Protein AF-A0A0S9BYV1-F1 (afdb_monomer_lite)

Foldseek 3Di:
DDAPQVLQPLSVVLVVQLPVLCVVLVPPPDCSVVCSVVPRVVVSVCQVPDCPHSCVVCVPPHDDHPPPPPPPPDPDDDDDPDPPD

Structure (mmCIF, N/CA/C/O backbone):
data_AF-A0A0S9BYV1-F1
#
_entry.id   AF-A0A0S9BYV1-F1
#
loop_
_atom_site.group_PDB
_atom_site.id
_atom_site.type_symbol
_atom_site.label_atom_id
_atom_site.label_alt_id
_atom_site.label_comp_id
_atom_site.label_asym_id
_atom_site.label_entity_id
_atom_site.label_seq_id
_atom_site.pdbx_PDB_ins_code
_atom_site.Cartn_x
_atom_site.Cartn_y
_atom_site.Cartn_z
_atom_site.occupancy
_atom_site.B_iso_or_equiv
_atom_site.auth_seq_id
_atom_site.auth_comp_id
_atom_site.auth_asym_id
_atom_site.auth_atom_id
_atom_site.pdbx_PDB_model_num
ATOM 1 N N . MET A 1 1 ? 20.738 -1.816 -9.101 1.00 50.94 1 MET A N 1
ATOM 2 C CA . MET A 1 1 ? 19.896 -0.600 -9.055 1.00 50.94 1 MET A CA 1
ATOM 3 C C . MET A 1 1 ? 18.456 -1.089 -9.001 1.00 50.94 1 MET A C 1
ATOM 5 O O . MET A 1 1 ? 18.067 -1.808 -9.911 1.00 50.94 1 MET A O 1
ATOM 9 N N . GLY A 1 2 ? 17.745 -0.878 -7.889 1.00 58.28 2 GLY A N 1
ATOM 10 C CA . GLY A 1 2 ? 16.374 -1.381 -7.727 1.00 58.28 2 GLY A CA 1
ATOM 11 C C . GLY A 1 2 ? 15.388 -0.695 -8.684 1.00 58.28 2 GLY A C 1
ATOM 12 O O . GLY A 1 2 ? 15.745 0.317 -9.291 1.00 58.28 2 GLY A O 1
ATOM 13 N N . PRO A 1 3 ? 14.165 -1.227 -8.843 1.00 66.12 3 PRO A N 1
ATOM 14 C CA . PRO A 1 3 ? 13.145 -0.585 -9.663 1.00 66.12 3 PRO A CA 1
ATOM 15 C C . PRO A 1 3 ? 12.812 0.807 -9.103 1.00 66.12 3 PRO A C 1
ATOM 17 O O . PRO A 1 3 ? 12.500 0.963 -7.922 1.00 66.12 3 PRO A O 1
ATOM 20 N N . GLU A 1 4 ? 12.869 1.829 -9.957 1.00 80.75 4 GLU A N 1
ATOM 21 C CA . GLU A 1 4 ? 12.410 3.184 -9.639 1.00 80.75 4 GLU A CA 1
ATOM 22 C C . GLU A 1 4 ? 10.878 3.198 -9.679 1.00 80.75 4 GLU A C 1
ATOM 24 O O . GLU A 1 4 ? 10.274 3.638 -10.653 1.00 80.75 4 GLU A O 1
ATOM 29 N N . TRP A 1 5 ? 10.238 2.653 -8.640 1.00 79.25 5 TRP A N 1
ATOM 30 C CA . TRP A 1 5 ? 8.796 2.373 -8.636 1.00 79.25 5 TRP A CA 1
ATOM 31 C C . TRP A 1 5 ? 7.933 3.586 -9.016 1.00 79.25 5 TRP A C 1
ATOM 33 O O . TRP A 1 5 ? 6.947 3.443 -9.733 1.00 79.25 5 TRP A O 1
ATOM 43 N N . TYR A 1 6 ? 8.354 4.785 -8.614 1.00 80.19 6 TYR A N 1
ATOM 44 C CA . TYR A 1 6 ? 7.679 6.055 -8.885 1.00 80.19 6 TYR A CA 1
ATOM 45 C C . TYR A 1 6 ? 7.658 6.444 -10.376 1.00 80.19 6 TYR A C 1
ATOM 47 O O . TYR A 1 6 ? 6.892 7.318 -10.770 1.00 80.19 6 TYR A O 1
ATOM 55 N N . LYS A 1 7 ? 8.467 5.794 -11.222 1.00 83.25 7 LYS A N 1
ATOM 56 C CA . LYS A 1 7 ? 8.484 5.993 -12.681 1.00 83.25 7 LYS A CA 1
ATOM 57 C C . LYS A 1 7 ? 7.545 5.049 -13.436 1.00 83.25 7 LYS A C 1
ATOM 59 O O . LYS A 1 7 ? 7.412 5.177 -14.651 1.00 83.25 7 LYS A O 1
ATOM 64 N N . HIS A 1 8 ? 6.871 4.131 -12.742 1.00 86.12 8 HIS A N 1
ATOM 65 C CA . HIS A 1 8 ? 5.862 3.248 -13.323 1.00 86.12 8 HIS A CA 1
ATOM 66 C C . HIS A 1 8 ? 4.457 3.789 -13.020 1.00 86.12 8 HIS A C 1
ATOM 68 O O . HIS A 1 8 ? 4.022 3.693 -11.870 1.00 86.12 8 HIS A O 1
ATOM 74 N N . PRO A 1 9 ? 3.702 4.294 -14.018 1.00 89.69 9 PRO A N 1
ATOM 75 C CA . PRO A 1 9 ? 2.360 4.835 -13.788 1.00 89.69 9 PRO A CA 1
ATOM 76 C C . PRO A 1 9 ? 1.409 3.834 -13.122 1.00 89.69 9 PRO A C 1
ATOM 78 O O . PRO A 1 9 ? 0.650 4.203 -12.230 1.00 89.69 9 PRO A O 1
ATOM 81 N N . GLU A 1 10 ? 1.494 2.552 -13.500 1.00 91.25 10 GLU A N 1
ATOM 82 C CA . GLU A 1 10 ? 0.690 1.498 -12.873 1.00 91.25 10 GLU A CA 1
ATOM 83 C C . GLU A 1 10 ? 1.074 1.267 -11.402 1.00 91.25 10 GLU A C 1
ATOM 85 O O . GLU A 1 10 ? 0.202 1.068 -10.560 1.00 91.25 10 GLU A O 1
ATOM 90 N N . ALA A 1 11 ? 2.364 1.315 -11.058 1.00 92.56 11 ALA A N 1
ATOM 91 C CA . ALA A 1 11 ? 2.771 1.181 -9.664 1.00 92.56 11 ALA A CA 1
ATOM 92 C C . ALA A 1 11 ? 2.285 2.373 -8.834 1.00 92.56 11 ALA A C 1
ATOM 94 O O . ALA A 1 11 ? 1.756 2.185 -7.742 1.00 92.56 11 ALA A O 1
ATOM 95 N N . LEU A 1 12 ? 2.410 3.588 -9.376 1.00 93.19 12 LEU A N 1
ATOM 96 C CA . LEU A 1 12 ? 1.988 4.814 -8.707 1.00 93.19 12 LEU A CA 1
ATOM 97 C C . LEU A 1 12 ? 0.485 4.804 -8.400 1.00 93.19 12 LEU A C 1
ATOM 99 O O . LEU A 1 12 ? 0.102 4.989 -7.246 1.00 93.19 12 LEU A O 1
ATOM 103 N N . ILE A 1 13 ? -0.359 4.499 -9.393 1.00 95.12 13 ILE A N 1
ATOM 104 C CA . ILE A 1 13 ? -1.815 4.466 -9.186 1.00 95.12 13 ILE A CA 1
ATOM 105 C C . ILE A 1 13 ? -2.234 3.355 -8.212 1.00 95.12 13 ILE A C 1
ATOM 107 O O . ILE A 1 13 ? -3.167 3.535 -7.435 1.00 95.12 13 ILE A O 1
ATOM 111 N N . ARG A 1 14 ? -1.528 2.214 -8.193 1.00 95.75 14 ARG A N 1
ATOM 112 C CA . ARG A 1 14 ? -1.786 1.136 -7.224 1.00 95.75 14 ARG A CA 1
ATOM 113 C C . ARG A 1 14 ? -1.406 1.532 -5.804 1.00 95.75 14 ARG A C 1
ATOM 115 O O . ARG A 1 14 ? -2.175 1.263 -4.889 1.00 95.75 14 ARG A O 1
ATOM 122 N N . MET A 1 15 ? -0.266 2.192 -5.617 1.00 95.88 15 MET A N 1
ATOM 123 C CA . MET A 1 15 ? 0.133 2.717 -4.308 1.00 95.88 15 MET A CA 1
ATOM 124 C C . MET A 1 15 ? -0.881 3.749 -3.799 1.00 95.88 15 MET A C 1
ATOM 126 O O . MET A 1 15 ? -1.277 3.707 -2.636 1.00 95.88 15 MET A O 1
ATOM 130 N N . GLU A 1 16 ? -1.376 4.619 -4.679 1.00 96.38 16 GLU A N 1
ATOM 131 C CA . GLU A 1 16 ? -2.432 5.578 -4.345 1.00 96.38 16 GLU A CA 1
ATOM 132 C C . GLU A 1 16 ? -3.760 4.889 -3.980 1.00 96.38 16 GLU A C 1
ATOM 134 O O . GLU A 1 16 ? -4.422 5.290 -3.020 1.00 96.38 16 GLU A O 1
ATOM 139 N N . ALA A 1 17 ? -4.119 3.812 -4.686 1.00 96.75 17 ALA A N 1
ATOM 140 C CA . ALA A 1 17 ? -5.297 2.996 -4.393 1.00 96.75 17 ALA A CA 1
ATOM 141 C C . ALA A 1 17 ? -5.194 2.217 -3.069 1.00 96.75 17 ALA A C 1
ATOM 143 O O . ALA A 1 17 ? -6.222 1.891 -2.484 1.00 96.75 17 ALA A O 1
ATOM 144 N N . ILE A 1 18 ? -3.985 1.946 -2.566 1.00 97.81 18 ILE A N 1
ATOM 145 C CA . ILE A 1 18 ? -3.771 1.401 -1.213 1.00 97.81 18 ILE A CA 1
ATOM 146 C C . ILE A 1 18 ? -3.879 2.516 -0.163 1.00 97.81 18 ILE A C 1
ATOM 148 O O . ILE A 1 18 ? -4.493 2.323 0.890 1.00 97.81 18 ILE A O 1
ATOM 152 N N . TRP A 1 19 ? -3.286 3.678 -0.450 1.00 97.88 19 TRP A N 1
ATOM 153 C CA . TRP A 1 19 ? -3.161 4.794 0.486 1.00 97.88 19 TRP A CA 1
ATOM 154 C C . TRP A 1 19 ? -4.490 5.496 0.783 1.00 97.88 19 TRP A C 1
ATOM 156 O O . TRP A 1 19 ? -4.819 5.730 1.944 1.00 97.88 19 TRP A O 1
ATOM 166 N N . ARG A 1 20 ? -5.289 5.811 -0.243 1.00 97.88 20 ARG A N 1
ATOM 167 C CA . ARG A 1 20 ? -6.551 6.552 -0.055 1.00 97.88 20 ARG A CA 1
ATOM 168 C C . ARG A 1 20 ? -7.545 5.814 0.860 1.00 97.88 20 ARG A C 1
ATOM 170 O O . ARG A 1 20 ? -8.077 6.457 1.764 1.00 97.88 20 ARG A O 1
ATOM 177 N N . PRO A 1 21 ? -7.790 4.497 0.701 1.00 97.75 21 PRO A N 1
ATOM 178 C CA . PRO A 1 21 ? -8.633 3.753 1.632 1.00 97.75 21 PRO A CA 1
ATOM 179 C C . PRO A 1 21 ? -7.998 3.586 3.011 1.00 97.75 21 PRO A C 1
ATOM 181 O O . PRO A 1 21 ? -8.732 3.560 3.991 1.00 97.75 21 PRO A O 1
ATOM 184 N N . TRP A 1 22 ? -6.665 3.497 3.112 1.00 97.75 22 TRP A N 1
ATOM 185 C CA . TRP A 1 22 ? -5.984 3.430 4.409 1.00 97.75 22 TRP A CA 1
ATOM 186 C C . TRP A 1 22 ? -6.285 4.664 5.263 1.00 97.75 22 TRP A C 1
ATOM 188 O O . TRP A 1 22 ? -6.655 4.523 6.425 1.00 97.75 22 TRP A O 1
ATOM 198 N N . GLU A 1 23 ? -6.191 5.862 4.679 1.00 97.88 23 GLU A N 1
ATOM 199 C CA . GLU A 1 23 ? -6.490 7.119 5.379 1.00 97.88 23 GLU A CA 1
ATOM 200 C C . GLU A 1 23 ? -7.902 7.146 5.969 1.00 97.88 23 GLU A C 1
ATOM 202 O O . GLU A 1 23 ? -8.106 7.663 7.065 1.00 97.88 23 GLU A O 1
ATOM 207 N N . HIS A 1 24 ? -8.865 6.550 5.268 1.00 96.75 24 HIS A N 1
ATOM 208 C CA . HIS A 1 24 ? -10.242 6.454 5.735 1.00 96.75 24 HIS A CA 1
ATOM 209 C C . HIS A 1 24 ? -10.432 5.331 6.769 1.00 96.75 24 HIS A C 1
ATOM 211 O O . HIS A 1 24 ? -10.960 5.553 7.854 1.00 96.75 24 HIS A O 1
ATOM 217 N N . LEU A 1 25 ? -9.973 4.119 6.459 1.00 97.94 25 LEU A N 1
ATOM 218 C CA . LEU A 1 25 ? -10.254 2.921 7.252 1.00 97.94 25 LEU A CA 1
ATOM 219 C C . LEU A 1 25 ? -9.398 2.814 8.519 1.00 97.94 25 LEU A C 1
ATOM 221 O O . LEU A 1 25 ? -9.765 2.081 9.434 1.00 97.94 25 LEU A O 1
ATOM 225 N N . ARG A 1 26 ? -8.281 3.547 8.623 1.00 96.19 26 ARG A N 1
ATOM 226 C CA . ARG A 1 26 ? -7.444 3.548 9.838 1.00 96.19 26 ARG A CA 1
ATOM 227 C C . ARG A 1 26 ? -8.137 4.163 11.053 1.00 96.19 26 ARG A C 1
ATOM 229 O O . ARG A 1 26 ? -7.710 3.908 12.175 1.00 96.19 26 ARG A O 1
ATOM 236 N N . THR A 1 27 ? -9.151 5.003 10.842 1.00 96.94 27 THR A N 1
ATOM 237 C CA . THR A 1 27 ? -9.938 5.615 11.923 1.00 96.94 27 THR A CA 1
ATOM 238 C C . THR A 1 27 ? -11.216 4.844 12.234 1.00 96.94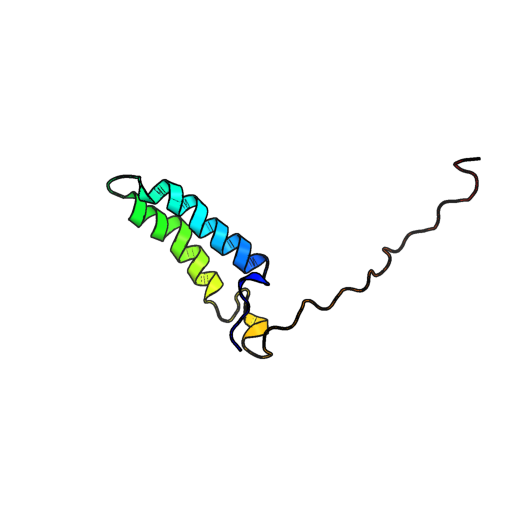 27 THR A C 1
ATOM 240 O O . THR A 1 27 ? -11.838 5.108 13.259 1.00 96.94 27 THR A O 1
ATOM 243 N N . GLU A 1 28 ? -11.605 3.897 11.376 1.00 96.25 28 GLU A N 1
ATOM 244 C CA . GLU A 1 28 ? -12.803 3.086 11.574 1.00 96.25 28 GLU A CA 1
ATOM 245 C C . GLU A 1 28 ? -12.578 2.060 12.701 1.00 96.25 28 GLU A C 1
ATOM 247 O O . GLU A 1 28 ? -11.649 1.244 12.624 1.00 96.25 28 GLU A O 1
ATOM 252 N N . PRO A 1 29 ? -13.408 2.067 13.760 1.00 93.69 29 PRO A N 1
ATOM 253 C CA . PRO A 1 29 ? -13.268 1.130 14.865 1.00 93.69 29 PRO A CA 1
ATOM 254 C C . PRO A 1 29 ? -13.618 -0.308 14.448 1.00 93.69 29 PRO A C 1
ATOM 256 O O . PRO A 1 29 ? -14.228 -0.568 13.411 1.00 93.69 29 PRO A O 1
ATOM 259 N N . ALA A 1 30 ? -13.252 -1.264 15.304 1.00 95.12 30 ALA A N 1
ATOM 260 C CA . ALA A 1 30 ? -13.454 -2.702 15.117 1.00 95.12 30 ALA A CA 1
ATOM 261 C C . ALA A 1 30 ? -12.724 -3.300 13.899 1.00 95.12 30 ALA A C 1
ATOM 263 O O . ALA A 1 30 ? -11.658 -3.888 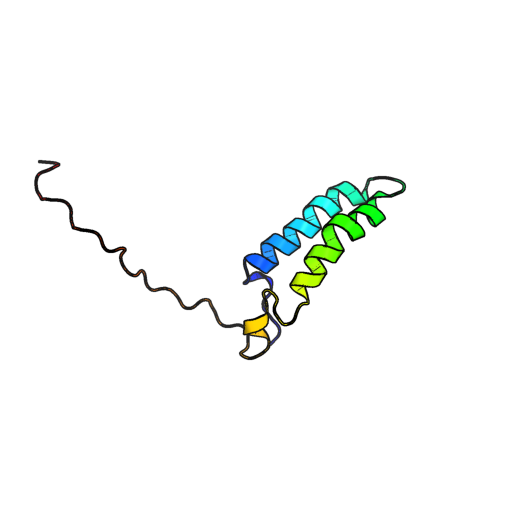14.064 1.00 95.12 30 ALA A O 1
ATOM 264 N N . LEU A 1 31 ? -13.288 -3.195 12.692 1.00 97.25 31 LEU A N 1
ATOM 265 C CA . LEU A 1 31 ? -12.851 -3.970 11.522 1.00 97.25 31 LEU A CA 1
ATOM 266 C C . LEU A 1 31 ? -12.097 -3.158 10.462 1.00 97.25 31 LEU A C 1
ATOM 268 O O . LEU A 1 31 ? -11.628 -3.761 9.501 1.00 97.25 31 LEU A O 1
ATOM 272 N N . GLY A 1 32 ? -11.926 -1.840 10.624 1.00 97.56 32 GLY A N 1
ATOM 273 C CA . GLY A 1 32 ? -11.342 -0.955 9.602 1.00 97.56 32 GLY A CA 1
ATOM 274 C C . GLY A 1 32 ? -10.023 -1.461 9.005 1.00 97.56 32 GLY A C 1
ATOM 275 O O . GLY A 1 32 ? -9.901 -1.616 7.790 1.00 97.56 32 GLY A O 1
ATOM 276 N N . ILE A 1 33 ? -9.065 -1.829 9.861 1.00 97.69 33 ILE A N 1
ATOM 277 C CA . ILE A 1 33 ? -7.763 -2.364 9.426 1.00 97.69 33 ILE A CA 1
ATOM 278 C C . ILE A 1 33 ? -7.893 -3.725 8.730 1.00 97.69 33 ILE A C 1
ATOM 280 O O . ILE A 1 33 ? -7.211 -3.966 7.736 1.00 97.69 33 ILE A O 1
ATOM 284 N N . SER A 1 34 ? -8.767 -4.606 9.225 1.00 97.75 34 SER A N 1
ATOM 285 C CA . SER A 1 34 ? -8.996 -5.925 8.618 1.00 97.75 34 SER A CA 1
ATOM 286 C C . SER A 1 34 ? -9.609 -5.784 7.223 1.00 97.75 34 SER A C 1
ATOM 288 O O . SER A 1 34 ? -9.102 -6.353 6.257 1.00 97.75 34 SER A O 1
ATOM 290 N N . THR A 1 35 ? -10.640 -4.944 7.096 1.00 97.94 35 THR A N 1
ATOM 291 C CA . THR A 1 35 ? -11.262 -4.606 5.813 1.00 97.94 35 THR A CA 1
ATOM 292 C C . THR A 1 35 ? -10.228 -4.028 4.856 1.00 97.94 35 THR A C 1
ATOM 294 O O . THR A 1 35 ? -10.111 -4.520 3.741 1.00 97.94 35 THR A O 1
ATOM 297 N N . TRP A 1 36 ? -9.417 -3.059 5.295 1.00 98.25 36 TRP A N 1
ATOM 298 C CA . TRP A 1 36 ? -8.386 -2.456 4.449 1.00 98.25 36 TRP A CA 1
ATOM 299 C C . TRP A 1 36 ? -7.412 -3.485 3.863 1.00 98.25 36 TRP A C 1
ATOM 301 O O . TRP A 1 36 ? -7.125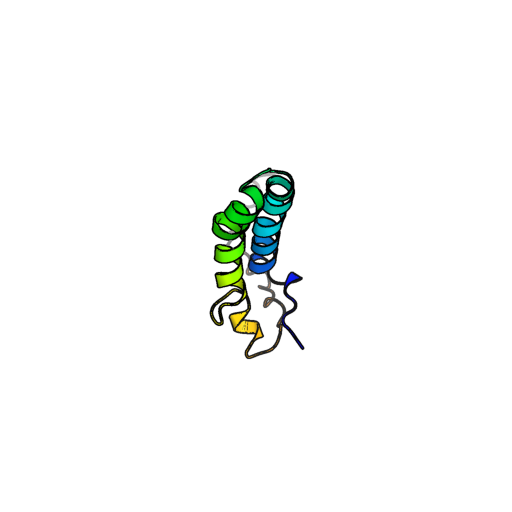 -3.445 2.662 1.00 98.25 36 TRP A O 1
ATOM 311 N N . TRP A 1 37 ? -6.943 -4.428 4.684 1.00 98.06 37 TRP A N 1
ATOM 312 C CA . TRP A 1 37 ? -6.075 -5.510 4.222 1.00 98.06 37 TRP A CA 1
ATOM 313 C C . TRP A 1 37 ? -6.749 -6.370 3.154 1.00 98.06 37 TRP A C 1
ATOM 315 O O . TRP A 1 37 ? -6.213 -6.523 2.055 1.00 98.06 37 TRP A O 1
ATOM 325 N N . LEU A 1 38 ? -7.949 -6.867 3.460 1.00 97.12 38 LEU A N 1
ATOM 326 C CA . LEU A 1 38 ? -8.675 -7.816 2.620 1.00 97.12 38 LEU A CA 1
ATOM 327 C C . LEU A 1 38 ? -9.159 -7.206 1.299 1.00 97.12 38 LEU A C 1
ATOM 329 O O . LEU A 1 38 ? -9.174 -7.893 0.278 1.00 97.12 38 LEU A O 1
ATOM 333 N N . THR A 1 39 ? -9.571 -5.935 1.304 1.00 96.56 39 THR A N 1
ATOM 334 C CA . THR A 1 39 ? -10.232 -5.309 0.147 1.00 96.56 39 THR A CA 1
ATOM 335 C C . THR A 1 39 ? -9.332 -4.384 -0.660 1.00 96.56 39 THR A C 1
ATOM 337 O O . THR A 1 39 ? -9.681 -4.077 -1.798 1.00 96.56 39 THR A O 1
ATOM 340 N N . HIS A 1 40 ? -8.191 -3.938 -0.120 1.00 97.56 40 HIS A N 1
ATOM 341 C CA . HIS A 1 40 ? -7.319 -2.970 -0.796 1.00 97.56 40 HIS A CA 1
ATOM 342 C C . HIS A 1 40 ? -5.854 -3.399 -0.815 1.00 97.56 40 HIS A C 1
ATOM 344 O O . HIS A 1 40 ? -5.261 -3.495 -1.892 1.00 97.56 40 HIS A O 1
ATOM 350 N N . ALA A 1 41 ? -5.256 -3.662 0.349 1.00 97.62 41 ALA A N 1
ATOM 351 C CA . ALA A 1 41 ? -3.816 -3.886 0.424 1.00 97.62 41 ALA A CA 1
ATOM 352 C C . ALA A 1 41 ? -3.406 -5.185 -0.285 1.00 97.62 41 ALA A C 1
ATOM 354 O O . ALA A 1 41 ? -2.602 -5.132 -1.215 1.00 97.62 41 ALA A O 1
ATOM 355 N N . ASP A 1 42 ? -3.993 -6.332 0.069 1.00 97.31 42 ASP A N 1
ATOM 356 C CA . ASP A 1 42 ? -3.545 -7.640 -0.435 1.00 97.31 42 ASP A CA 1
ATOM 357 C C . ASP A 1 42 ? -3.685 -7.777 -1.950 1.00 97.31 42 ASP A C 1
ATOM 359 O O . ASP A 1 42 ? -2.789 -8.289 -2.628 1.00 97.31 42 ASP A O 1
ATOM 363 N N . ILE A 1 43 ? -4.798 -7.297 -2.504 1.00 95.88 43 ILE A N 1
ATOM 364 C CA . ILE A 1 43 ? -5.068 -7.396 -3.940 1.00 95.88 43 ILE A CA 1
ATOM 365 C C . ILE A 1 43 ? -4.075 -6.567 -4.763 1.00 95.88 43 ILE A C 1
ATOM 367 O O . ILE A 1 43 ? -3.611 -7.021 -5.809 1.00 95.88 43 ILE A O 1
ATOM 371 N N . HIS A 1 44 ? -3.704 -5.373 -4.293 1.00 97.38 44 HIS A N 1
ATOM 372 C CA . HIS A 1 44 ? -2.757 -4.507 -4.989 1.00 97.38 44 HIS A CA 1
ATOM 373 C C . HIS A 1 44 ? -1.313 -4.934 -4.742 1.00 97.38 44 HIS A C 1
ATOM 375 O O . HIS A 1 44 ? -0.524 -4.966 -5.688 1.00 97.38 44 HIS A O 1
ATOM 381 N N . MET A 1 45 ? -0.983 -5.330 -3.511 1.00 96.06 45 MET A N 1
ATOM 382 C CA . MET A 1 45 ? 0.337 -5.844 -3.155 1.00 96.06 45 MET A CA 1
ATOM 383 C C . MET A 1 45 ? 0.676 -7.095 -3.952 1.00 96.06 45 MET A C 1
ATOM 385 O O . MET A 1 45 ? 1.779 -7.169 -4.481 1.00 96.06 45 MET A O 1
ATOM 389 N N . ARG A 1 46 ? -0.279 -8.018 -4.138 1.00 96.12 46 ARG A N 1
ATOM 390 C CA . ARG A 1 46 ? -0.087 -9.210 -4.976 1.00 96.12 46 ARG A CA 1
ATOM 391 C C . ARG A 1 46 ? 0.388 -8.857 -6.381 1.00 96.12 46 ARG A C 1
ATOM 393 O O . ARG A 1 46 ? 1.291 -9.508 -6.879 1.00 96.12 46 ARG A O 1
ATOM 400 N N . VAL A 1 47 ? -0.185 -7.822 -6.996 1.00 95.19 47 VAL A N 1
ATOM 401 C CA . VAL A 1 47 ? 0.213 -7.378 -8.341 1.00 95.19 47 VAL A CA 1
ATOM 402 C C . VAL A 1 47 ? 1.565 -6.666 -8.319 1.00 95.19 47 VAL A C 1
ATOM 404 O O . VAL A 1 47 ? 2.391 -6.895 -9.197 1.00 95.19 47 VAL A O 1
ATOM 407 N N . LEU A 1 48 ? 1.807 -5.809 -7.323 1.00 92.94 48 LEU A N 1
ATOM 408 C CA . LEU A 1 48 ? 3.053 -5.046 -7.201 1.00 92.94 48 LEU A CA 1
ATOM 409 C C . LEU A 1 48 ? 4.280 -5.947 -7.013 1.00 92.94 48 LEU A C 1
ATOM 411 O O . LEU A 1 48 ? 5.344 -5.626 -7.538 1.00 92.94 48 LEU A O 1
ATOM 415 N N . ILE A 1 49 ? 4.133 -7.056 -6.284 1.00 91.31 49 ILE A N 1
ATOM 416 C CA . ILE A 1 49 ? 5.223 -8.004 -6.005 1.00 91.31 49 ILE A CA 1
ATOM 417 C C . ILE A 1 49 ? 5.295 -9.161 -7.010 1.00 91.31 49 ILE A C 1
ATOM 419 O O . ILE A 1 49 ? 6.193 -9.997 -6.907 1.00 91.31 49 ILE A O 1
ATOM 423 N N . ASP A 1 50 ? 4.366 -9.235 -7.966 1.00 92.81 50 ASP A N 1
ATOM 424 C CA . ASP A 1 50 ? 4.373 -10.285 -8.980 1.00 92.81 50 ASP A CA 1
ATOM 425 C C . ASP A 1 50 ? 5.551 -10.092 -9.946 1.00 92.81 50 ASP A C 1
ATOM 427 O O . ASP A 1 50 ? 5.824 -8.987 -10.427 1.00 92.81 50 ASP A O 1
ATOM 431 N N . LYS A 1 51 ? 6.232 -11.189 -10.287 1.00 87.69 51 LYS A N 1
ATOM 432 C CA . LYS A 1 51 ? 7.318 -11.199 -11.280 1.00 87.69 51 LYS A CA 1
ATOM 433 C C . LYS A 1 51 ? 6.843 -10.764 -12.673 1.00 87.69 51 LYS A C 1
ATOM 435 O O . LYS A 1 51 ? 7.624 -10.225 -13.451 1.00 87.69 51 LYS A O 1
ATOM 440 N N . GLU A 1 52 ? 5.570 -11.000 -12.980 1.00 89.00 52 GLU A N 1
ATOM 441 C CA . GLU A 1 52 ? 4.865 -10.583 -14.189 1.00 89.00 52 GLU A CA 1
ATOM 442 C C . GLU A 1 52 ? 4.157 -9.227 -14.029 1.00 89.00 52 GLU A C 1
ATOM 444 O O . GLU A 1 52 ? 3.520 -8.755 -14.970 1.00 89.00 52 GLU A O 1
ATOM 449 N N . GLY A 1 53 ? 4.276 -8.597 -12.859 1.00 87.94 53 GLY A N 1
ATOM 450 C CA . GLY A 1 53 ? 3.659 -7.322 -12.520 1.00 87.94 53 GLY A CA 1
ATOM 451 C C . GLY A 1 53 ? 4.338 -6.105 -13.169 1.00 87.94 53 GLY A C 1
ATOM 452 O O . GLY A 1 53 ? 5.151 -6.230 -14.094 1.00 87.94 53 GLY A O 1
ATOM 453 N N . PRO A 1 54 ? 4.059 -4.886 -12.672 1.00 87.50 54 PRO A N 1
ATOM 454 C CA . PRO A 1 54 ? 4.467 -3.632 -13.316 1.00 87.50 54 PRO A CA 1
ATOM 455 C C . PRO A 1 54 ? 5.990 -3.460 -13.427 1.00 87.50 54 PRO A C 1
ATOM 457 O O . PRO A 1 54 ? 6.470 -2.678 -14.252 1.00 87.50 54 PRO A O 1
ATOM 460 N N . PHE A 1 55 ? 6.757 -4.215 -12.637 1.00 87.19 55 PHE A N 1
ATOM 461 C CA . PHE A 1 55 ? 8.219 -4.191 -12.621 1.00 87.19 55 PHE A CA 1
ATOM 462 C C . PHE A 1 55 ? 8.877 -5.318 -13.428 1.00 87.19 55 PHE A C 1
ATOM 464 O O . PHE A 1 55 ? 10.108 -5.375 -13.463 1.00 87.19 55 PHE A O 1
ATOM 471 N N . LYS A 1 56 ? 8.114 -6.176 -14.128 1.00 83.31 56 LYS A N 1
ATOM 472 C CA . LYS A 1 56 ? 8.639 -7.331 -14.890 1.00 83.31 56 LYS A CA 1
ATOM 473 C C . LYS A 1 56 ? 9.843 -6.975 -15.765 1.00 83.31 56 LYS A C 1
ATOM 475 O O . LYS A 1 56 ? 10.852 -7.673 -15.775 1.00 83.31 56 LYS A O 1
ATOM 480 N N . LYS A 1 57 ? 9.751 -5.864 -16.502 1.00 74.62 57 LYS A N 1
ATOM 481 C CA . LYS A 1 57 ? 10.809 -5.413 -17.423 1.00 74.62 57 LYS A CA 1
ATOM 482 C C . LYS A 1 57 ? 12.019 -4.810 -16.705 1.00 74.62 57 LYS A C 1
ATOM 484 O O . LYS A 1 57 ? 13.110 -4.820 -17.258 1.00 74.62 57 LYS A O 1
ATOM 489 N N . CYS A 1 58 ? 11.843 -4.313 -15.484 1.00 75.44 58 CYS A N 1
ATOM 490 C CA . CYS A 1 58 ? 12.924 -3.734 -14.689 1.00 75.44 58 CYS A CA 1
ATOM 491 C C . CYS A 1 58 ? 13.737 -4.786 -13.935 1.00 75.44 58 CYS A C 1
ATOM 493 O O . CYS A 1 58 ? 14.897 -4.530 -13.626 1.00 75.44 58 CYS A O 1
ATOM 495 N N . ALA A 1 59 ? 13.151 -5.958 -13.671 1.00 64.62 59 ALA A N 1
ATOM 496 C CA . ALA A 1 59 ? 13.813 -7.053 -12.969 1.00 64.62 59 ALA A CA 1
ATOM 497 C C . ALA A 1 59 ? 14.975 -7.674 -13.769 1.00 64.62 59 ALA A C 1
ATOM 499 O O . ALA A 1 59 ? 15.974 -8.066 -13.175 1.00 64.62 59 ALA A O 1
ATOM 500 N N . TYR A 1 60 ? 14.861 -7.736 -15.100 1.00 61.41 60 TYR A N 1
ATOM 501 C CA . TYR A 1 60 ? 15.868 -8.366 -15.968 1.00 61.41 60 TYR A CA 1
ATOM 502 C C . TYR A 1 60 ? 16.897 -7.378 -16.532 1.00 61.41 60 TYR A C 1
ATOM 504 O O . TYR A 1 60 ? 18.077 -7.698 -16.624 1.00 61.41 60 TYR A O 1
ATOM 512 N N . ASP A 1 61 ? 16.453 -6.169 -16.877 1.00 61.16 61 ASP A N 1
ATOM 513 C CA . ASP A 1 61 ? 17.204 -5.238 -17.729 1.00 61.16 61 ASP A CA 1
ATOM 514 C C . ASP A 1 61 ? 17.600 -3.929 -17.023 1.00 61.16 61 ASP A C 1
ATOM 516 O O . ASP A 1 61 ? 18.163 -3.025 -17.649 1.00 61.16 61 ASP A O 1
ATOM 520 N N . GLY A 1 62 ? 17.272 -3.803 -15.733 1.00 63.69 62 GLY A N 1
ATOM 521 C CA . GLY A 1 62 ? 17.310 -2.535 -15.009 1.00 63.69 62 GLY A CA 1
ATOM 522 C C . GLY A 1 62 ? 16.187 -1.582 -15.436 1.00 63.69 62 GLY A C 1
ATOM 523 O O . GLY A 1 62 ? 15.480 -1.800 -16.424 1.00 63.69 62 GLY A O 1
ATOM 524 N N . HIS A 1 63 ? 15.977 -0.513 -14.665 1.00 68.81 63 HIS A N 1
ATOM 525 C CA . HIS A 1 63 ? 14.978 0.494 -15.018 1.00 68.81 63 HIS A CA 1
ATOM 526 C C . HIS A 1 63 ? 15.426 1.266 -16.271 1.00 68.81 63 HIS A C 1
ATOM 528 O O . HIS A 1 63 ? 16.421 1.989 -16.245 1.00 68.81 63 HIS A O 1
ATOM 534 N N . LYS A 1 64 ? 14.68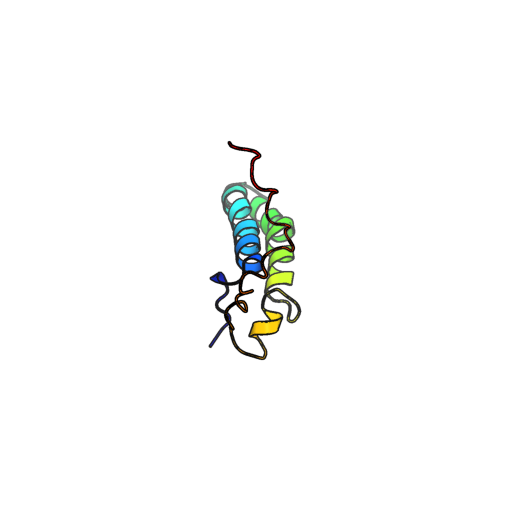7 1.107 -17.374 1.00 67.56 64 LYS A N 1
ATOM 535 C CA . LYS A 1 64 ? 14.903 1.835 -18.629 1.00 67.56 64 LYS A CA 1
ATOM 536 C C . LYS A 1 64 ? 13.801 2.883 -18.778 1.00 67.56 64 LYS A C 1
ATOM 538 O O . LYS A 1 64 ? 12.636 2.547 -18.560 1.00 67.56 64 LYS A O 1
ATOM 543 N N . PRO A 1 65 ? 14.129 4.131 -19.156 1.00 65.19 65 PRO A N 1
ATOM 544 C CA . PRO A 1 65 ? 13.100 5.118 -19.443 1.00 65.19 65 PRO A CA 1
ATOM 545 C C . PRO A 1 65 ? 12.179 4.584 -20.549 1.00 65.19 65 PRO A C 1
ATOM 547 O O . PRO A 1 65 ? 12.646 3.831 -21.417 1.00 65.19 65 PRO A O 1
ATOM 550 N N . PRO A 1 66 ? 10.883 4.946 -20.535 1.00 63.94 66 PRO A N 1
ATOM 551 C CA . PRO A 1 66 ? 9.998 4.611 -21.637 1.00 63.94 66 PRO A CA 1
ATOM 552 C C . PRO A 1 66 ? 10.677 5.064 -22.925 1.00 63.94 66 PRO A C 1
ATOM 554 O O . PRO A 1 66 ? 11.155 6.197 -23.012 1.00 63.94 66 PRO A O 1
ATOM 557 N N . ARG A 1 67 ? 10.775 4.155 -23.904 1.00 61.78 67 ARG A N 1
ATOM 558 C CA . ARG A 1 67 ? 11.263 4.512 -25.236 1.00 61.78 67 ARG A CA 1
ATOM 559 C C . ARG A 1 67 ? 10.399 5.684 -25.662 1.00 61.78 67 ARG A C 1
ATOM 561 O O . ARG A 1 67 ? 9.186 5.501 -25.765 1.00 61.78 67 ARG A O 1
ATOM 568 N N . SER A 1 68 ? 10.995 6.867 -25.818 1.00 57.00 68 SER A N 1
ATOM 569 C CA . SER A 1 68 ? 10.265 7.998 -26.356 1.00 57.00 68 SER A CA 1
ATOM 570 C C . SER A 1 68 ? 9.697 7.499 -27.672 1.00 57.00 68 SER A C 1
ATOM 572 O O . SER A 1 68 ? 10.423 7.149 -28.607 1.00 57.00 68 SER A O 1
ATOM 574 N N . GLN A 1 69 ? 8.379 7.343 -27.709 1.00 59.00 69 GLN A N 1
ATOM 575 C CA . GLN A 1 69 ? 7.695 7.347 -28.975 1.00 59.00 69 GLN A CA 1
ATOM 576 C C . GLN A 1 69 ? 7.942 8.773 -29.447 1.00 59.00 69 GLN A C 1
ATOM 578 O O . GLN A 1 69 ? 7.250 9.698 -29.032 1.00 59.00 69 GLN A O 1
ATOM 583 N N . LEU A 1 70 ? 9.029 8.971 -30.209 1.00 59.44 70 LEU A N 1
ATOM 584 C CA . LEU A 1 70 ? 9.130 10.109 -31.112 1.00 59.44 70 LEU A CA 1
ATOM 585 C C . LEU A 1 70 ? 7.737 10.244 -31.716 1.00 59.44 70 LEU A C 1
ATOM 587 O O . LEU A 1 70 ? 7.198 9.199 -32.100 1.00 59.44 70 LEU A O 1
ATOM 591 N N . PRO A 1 71 ? 7.125 11.438 -31.712 1.00 58.75 71 PRO A N 1
ATOM 592 C CA . PRO A 1 71 ? 5.773 11.583 -32.203 1.00 58.75 71 PRO A CA 1
ATOM 593 C C . PRO A 1 71 ? 5.783 11.070 -33.637 1.00 58.75 71 PRO A C 1
ATOM 595 O O . PRO A 1 71 ? 6.265 11.735 -34.549 1.00 58.75 71 PRO A O 1
ATOM 598 N N . VAL A 1 72 ? 5.300 9.841 -33.827 1.00 61.09 72 VAL A N 1
ATOM 599 C CA . VAL A 1 72 ? 4.791 9.412 -35.110 1.00 61.09 72 VAL A CA 1
ATOM 600 C C . VAL A 1 72 ? 3.651 10.379 -35.288 1.00 61.09 72 VAL A C 1
ATOM 602 O O . VAL A 1 72 ? 2.646 10.290 -34.581 1.00 61.09 72 VAL A O 1
ATOM 605 N N . SER A 1 73 ? 3.882 11.395 -36.117 1.00 65.19 73 SER A N 1
ATOM 606 C CA . SER A 1 73 ? 2.831 12.275 -36.581 1.00 65.19 73 SER A CA 1
ATOM 607 C C . SER A 1 73 ? 1.677 11.355 -36.937 1.00 65.19 73 SER A C 1
ATOM 609 O O . SER A 1 73 ? 1.842 10.471 -37.784 1.00 65.19 73 SER A O 1
ATOM 611 N N . LEU A 1 74 ? 0.555 11.487 -36.222 1.00 62.84 74 LEU A N 1
ATOM 612 C CA . LEU A 1 74 ? -0.654 10.769 -36.593 1.00 62.84 74 L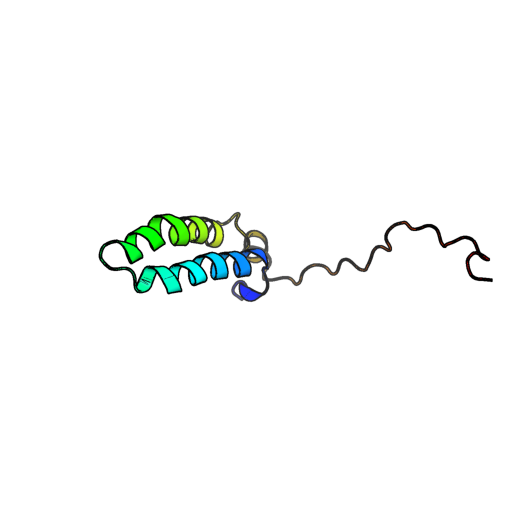EU A CA 1
ATOM 613 C C . LEU A 1 74 ? -0.837 11.014 -38.093 1.00 62.84 74 LEU A C 1
ATOM 615 O O . LEU A 1 74 ? -0.650 12.164 -38.515 1.00 62.84 74 LEU A O 1
ATOM 619 N N . PRO A 1 75 ? -1.095 9.974 -38.903 1.00 73.25 75 PRO A N 1
ATOM 620 C CA . PRO A 1 75 ? -1.291 10.166 -40.327 1.00 73.25 75 PRO A CA 1
ATOM 621 C C . PRO A 1 75 ? -2.453 11.146 -40.496 1.00 73.25 75 PRO A C 1
ATOM 623 O O . PRO A 1 75 ? -3.609 10.807 -40.265 1.00 73.25 75 PRO A O 1
ATOM 626 N N . HIS A 1 76 ? -2.120 12.391 -40.822 1.00 72.50 76 HIS A N 1
ATOM 627 C CA . HIS A 1 76 ? -3.061 13.472 -41.040 1.00 72.50 76 HIS A CA 1
ATOM 628 C C . HIS A 1 76 ? -2.814 14.005 -42.439 1.00 72.50 76 HIS A C 1
ATOM 630 O O . HIS A 1 76 ? -1.677 14.088 -42.910 1.00 72.50 76 HIS A O 1
ATOM 636 N N . ARG A 1 77 ? -3.904 14.341 -43.121 1.00 77.94 77 ARG A N 1
ATOM 637 C CA . ARG A 1 77 ? -3.830 15.113 -44.351 1.00 77.94 77 ARG A CA 1
ATOM 638 C C . ARG A 1 77 ? -3.692 16.584 -43.945 1.00 77.94 77 ARG A C 1
ATOM 640 O O . ARG A 1 77 ? -4.433 17.003 -43.053 1.00 77.94 77 ARG A O 1
ATOM 647 N N . PRO A 1 78 ? -2.768 17.361 -44.533 1.00 74.06 78 PRO A N 1
ATOM 648 C CA . PRO A 1 78 ? -2.781 18.805 -44.334 1.00 74.06 78 PRO A CA 1
ATOM 649 C C . PRO A 1 78 ? -4.138 19.364 -44.805 1.00 74.06 78 PRO A C 1
ATOM 651 O O . PRO A 1 78 ? -4.680 18.834 -45.782 1.00 74.06 78 PRO A O 1
ATOM 654 N N . PRO A 1 79 ? -4.708 20.372 -44.117 1.00 77.06 79 PRO A N 1
ATOM 655 C CA . PRO A 1 79 ? -5.973 20.977 -44.530 1.00 77.06 79 PRO A CA 1
ATOM 656 C C . PRO A 1 79 ? -5.849 21.554 -45.947 1.00 77.06 79 PRO A C 1
ATOM 658 O O . PRO A 1 79 ? -4.783 22.060 -46.310 1.00 77.06 79 PRO A O 1
ATOM 661 N N . GLU A 1 80 ? -6.913 21.472 -46.755 1.00 79.38 80 GLU A N 1
ATOM 662 C CA . GLU A 1 80 ? -6.934 22.177 -48.038 1.00 79.38 80 GLU A CA 1
ATOM 663 C C . GLU A 1 80 ? -6.762 23.689 -47.814 1.00 79.38 80 GLU A C 1
ATOM 665 O O . GLU A 1 80 ? -7.385 24.286 -46.934 1.00 79.38 80 GLU A O 1
ATOM 670 N N . GLY A 1 81 ? -5.850 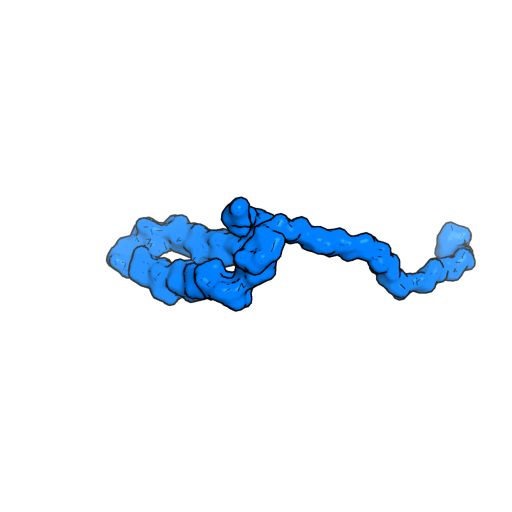24.306 -48.571 1.00 74.00 81 GLY A N 1
ATOM 671 C CA . GLY A 1 81 ? -5.612 25.746 -48.489 1.00 74.00 81 GLY A CA 1
ATOM 672 C C . GLY A 1 81 ? -6.872 26.527 -48.870 1.00 74.00 81 GLY A C 1
ATOM 673 O O . GLY A 1 81 ? -7.556 26.147 -49.818 1.00 74.00 81 GLY A O 1
ATOM 674 N N . GLY A 1 82 ? -7.163 27.604 -48.135 1.00 66.19 82 GLY A N 1
ATOM 675 C CA . GLY A 1 82 ? -8.278 28.516 -48.422 1.00 66.19 82 GLY A CA 1
ATOM 676 C C . GLY A 1 82 ? -9.515 28.381 -47.527 1.00 66.19 82 GLY A C 1
ATOM 677 O O . GLY A 1 82 ? -10.487 29.087 -47.750 1.00 66.19 82 GLY A O 1
ATOM 678 N N . ILE A 1 83 ? -9.515 27.518 -46.501 1.00 63.19 83 ILE A N 1
ATOM 679 C CA . ILE A 1 83 ? -10.646 27.436 -45.543 1.00 63.19 83 ILE A CA 1
ATOM 680 C C . ILE A 1 83 ? -10.747 28.691 -44.647 1.00 63.19 83 ILE A C 1
ATOM 682 O O . ILE A 1 83 ? -11.813 28.974 -44.103 1.00 63.19 83 ILE A O 1
ATOM 686 N N . PHE A 1 84 ? -9.651 29.438 -44.487 1.00 65.19 84 PHE A N 1
ATOM 687 C CA . PHE A 1 84 ? -9.576 30.629 -43.629 1.00 65.19 84 PHE A CA 1
ATOM 688 C C . PHE A 1 84 ? -9.192 31.914 -44.384 1.00 65.19 84 PHE A C 1
ATOM 690 O O . PHE A 1 84 ? -8.808 32.883 -43.729 1.00 65.19 84 PHE A O 1
ATOM 697 N N . ASP A 1 85 ? -9.280 31.910 -45.718 1.00 59.88 85 ASP A N 1
ATOM 698 C CA . ASP A 1 85 ? -9.178 33.129 -46.536 1.00 59.88 85 ASP A CA 1
ATOM 699 C C . ASP A 1 85 ? -10.557 33.789 -46.704 1.00 59.88 85 ASP A C 1
ATOM 701 O O . ASP A 1 85 ? -11.551 33.050 -46.909 1.00 59.88 85 ASP A O 1
#

Sequence (85 aa):
MGPEWYKHPEALIRMEAIWRPWEHLRTEPALGISTWWLTHADIHMRVLIDKEGPFKKCAYDGHKPPRSQLPVSLPHRPPEGGIFD

pLDDT: mean 83.25, std 14.69, range [50.94, 98.25]

Secondary structure (DSSP, 8-state):
----GGG-HHHHHHHHHHHHHHHHHTTSTTTHHHHHIIIIIHHHHHHHT-TTSTTHHHHHH---------------PPPPTTTT-

Radius of gyration: 21.47 Å; chains: 1; bounding box: 33×44×64 Å